Protein AF-X1DP76-F1 (afdb_monomer_lite)

InterPro domains:
  IPR003797 DegV [PF02645] (1-113)
  IPR003797 DegV [PS51482] (1-113)
  IPR003797 DegV [TIGR00762] (2-113)
  IPR050270 DegV domain-containing [PTHR33434] (1-113)

Sequence (113 aa):
MPVYLRFGEEVYRDRVDISEDEFYERLTHDPVHPNTTQPTPQDFVNVYQKLSQEADGIVSIHITSKLSGTYNSAIQGKKLVEDGCPIEVVDSQTVSIAIGLTVIQASKMAKSG

Radius of gyration: 15.78 Å; chains: 1; bounding box: 32×30×42 Å

pLDDT: mean 96.79, std 2.57, range [81.19, 98.69]

Organism: NCBI:txid412755

Secondary structure (DSSP, 8-state):
---EEEETTEEEEBTTTB-HHHHHHHHHH-SS--EEEPPPHHHHHHHHHHHTTT-S-EEEEES-TTT-THHHHHHHHHHH--S---EEEEE-S--THHHHHHHHHHHHHHHH-

Foldseek 3Di:
DFWWKDQDPDIDGPCPRDNPVRLVVCCVPPPGHIDIAADALVVLLVVCVVVLVPDQAEEAEDEAPVVHCNLVSNVSNVVPHPSPRHYHGDRQPHDDCSSVVVVVVVVVVVVVD

Structure (mmCIF, N/CA/C/O backbone):
data_AF-X1DP76-F1
#
_entry.id   AF-X1DP76-F1
#
loop_
_atom_site.group_PDB
_atom_site.id
_atom_site.type_symbol
_atom_site.label_atom_id
_atom_site.label_alt_id
_atom_site.label_comp_id
_atom_site.label_asym_id
_atom_site.label_entity_id
_atom_site.label_seq_id
_atom_site.pdbx_PDB_ins_code
_atom_site.Cartn_x
_atom_site.Cartn_y
_atom_site.Cartn_z
_atom_site.occupancy
_atom_site.B_iso_or_equiv
_atom_site.auth_seq_id
_atom_site.auth_comp_id
_atom_site.auth_asym_id
_atom_site.auth_atom_id
_atom_site.pdbx_PDB_model_num
ATOM 1 N N . MET A 1 1 ? -4.660 0.839 -0.565 1.00 94.12 1 MET A N 1
ATOM 2 C CA . MET A 1 1 ? -3.666 1.793 -1.092 1.00 94.12 1 MET A CA 1
ATOM 3 C C . MET A 1 1 ? -2.881 1.097 -2.193 1.00 94.12 1 MET A C 1
ATOM 5 O O . MET A 1 1 ? -2.279 0.076 -1.871 1.00 94.12 1 MET A O 1
ATOM 9 N N . PRO A 1 2 ? -2.931 1.565 -3.450 1.00 96.19 2 PRO A N 1
ATOM 10 C CA . PRO A 1 2 ? -2.139 0.992 -4.537 1.00 96.19 2 PRO A CA 1
ATOM 11 C C . PRO A 1 2 ? -0.660 1.332 -4.351 1.00 96.19 2 PRO A C 1
ATOM 13 O O . PRO A 1 2 ? -0.349 2.443 -3.931 1.00 96.19 2 PRO A O 1
ATOM 16 N N . VAL A 1 3 ? 0.237 0.405 -4.682 1.00 97.12 3 VAL A N 1
ATOM 17 C CA . VAL A 1 3 ? 1.648 0.741 -4.941 1.00 97.12 3 VAL A CA 1
ATOM 18 C C . VAL A 1 3 ? 1.779 1.306 -6.356 1.00 97.12 3 VAL A C 1
ATOM 20 O O . VAL A 1 3 ? 0.827 1.250 -7.137 1.00 97.12 3 VAL A O 1
ATOM 23 N N . TYR A 1 4 ? 2.946 1.840 -6.700 1.00 98.12 4 TYR A N 1
ATOM 24 C CA . TYR A 1 4 ? 3.201 2.341 -8.046 1.00 98.12 4 TYR A CA 1
ATOM 25 C C . TYR A 1 4 ? 4.089 1.382 -8.838 1.00 98.12 4 TYR A C 1
ATOM 27 O O . TYR A 1 4 ? 5.089 0.883 -8.316 1.00 98.12 4 TYR A O 1
ATOM 35 N N . LEU A 1 5 ? 3.733 1.167 -10.103 1.00 97.69 5 LEU A N 1
ATOM 36 C CA . LEU A 1 5 ? 4.534 0.486 -11.115 1.00 97.69 5 LEU A CA 1
ATOM 37 C C . LEU A 1 5 ? 5.155 1.537 -12.025 1.00 97.69 5 LEU A C 1
ATOM 39 O O . LEU A 1 5 ? 4.452 2.423 -12.510 1.00 97.69 5 LEU A O 1
ATOM 43 N N . ARG A 1 6 ? 6.462 1.449 -12.258 1.00 97.25 6 ARG A N 1
ATOM 44 C CA . ARG A 1 6 ? 7.185 2.393 -13.109 1.00 97.25 6 ARG A CA 1
ATOM 45 C C . ARG A 1 6 ? 7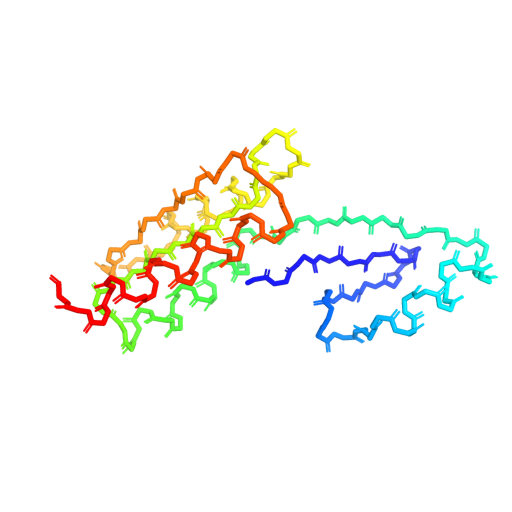.900 1.670 -14.235 1.00 97.25 6 ARG A C 1
ATOM 47 O O . ARG A 1 6 ? 8.812 0.892 -13.968 1.00 97.25 6 ARG A O 1
ATOM 54 N N . PHE A 1 7 ? 7.544 2.013 -15.467 1.00 96.44 7 PHE A N 1
ATOM 55 C CA . PHE A 1 7 ? 8.226 1.601 -16.692 1.00 96.44 7 PHE A CA 1
ATOM 56 C C . PHE A 1 7 ? 8.967 2.819 -17.257 1.00 96.44 7 PHE A C 1
ATOM 58 O O . PHE A 1 7 ? 8.385 3.677 -17.915 1.00 96.44 7 PHE A O 1
ATOM 65 N N . GLY A 1 8 ? 10.256 2.951 -16.931 1.00 94.00 8 GLY A N 1
ATOM 66 C CA . GLY A 1 8 ? 11.030 4.148 -17.279 1.00 94.00 8 GLY A CA 1
ATOM 67 C C . GLY A 1 8 ? 10.455 5.417 -16.634 1.00 94.00 8 GLY A C 1
ATOM 68 O O . GLY A 1 8 ? 10.490 5.575 -15.409 1.00 94.00 8 GLY A O 1
ATOM 69 N N . GLU A 1 9 ? 9.940 6.332 -17.455 1.00 95.00 9 GLU A N 1
ATOM 70 C CA . GLU A 1 9 ? 9.318 7.582 -16.993 1.00 95.00 9 GLU A CA 1
ATOM 71 C C . GLU A 1 9 ? 7.824 7.435 -16.679 1.00 95.00 9 GLU A C 1
ATOM 73 O O . GLU A 1 9 ? 7.285 8.223 -15.900 1.00 95.00 9 GLU A O 1
ATOM 78 N N . GLU A 1 10 ? 7.172 6.404 -17.217 1.00 95.94 10 GLU A N 1
ATOM 79 C CA . GLU A 1 10 ? 5.748 6.161 -17.019 1.00 95.94 10 GLU A CA 1
ATOM 80 C C . GLU A 1 10 ? 5.488 5.550 -15.641 1.00 95.94 10 GLU A C 1
ATOM 82 O O . GLU A 1 10 ? 6.205 4.647 -15.201 1.00 95.94 10 GLU A O 1
ATOM 87 N N . VAL A 1 11 ? 4.456 6.044 -14.952 1.00 97.12 11 VAL A N 1
ATOM 88 C CA . VAL A 1 11 ? 4.082 5.618 -13.599 1.00 97.12 11 VAL A CA 1
ATOM 89 C C . VAL A 1 11 ? 2.593 5.318 -13.550 1.00 97.12 11 VAL A C 1
ATOM 91 O O . VAL A 1 11 ? 1.776 6.153 -13.925 1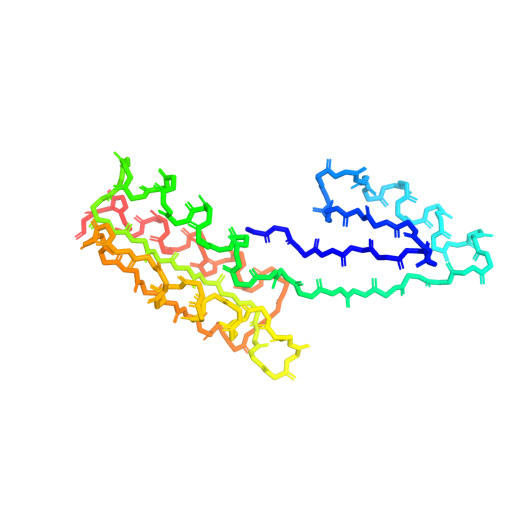.00 97.12 11 VAL A O 1
ATOM 94 N N . TYR A 1 12 ? 2.257 4.153 -13.010 1.00 97.75 12 TYR A N 1
ATOM 95 C CA . TYR A 1 12 ? 0.895 3.649 -12.885 1.00 97.75 12 TYR A CA 1
ATOM 96 C C . TYR A 1 12 ? 0.617 3.287 -11.435 1.00 97.75 12 TYR A C 1
ATOM 98 O O . TYR A 1 12 ? 1.479 2.725 -10.758 1.00 97.75 12 TYR A O 1
ATOM 106 N N . ARG A 1 13 ? -0.594 3.546 -10.945 1.00 97.75 13 ARG A N 1
ATOM 107 C CA . ARG A 1 13 ? -1.091 2.903 -9.725 1.00 97.75 13 ARG A CA 1
ATOM 108 C C . ARG A 1 13 ? -1.461 1.462 -10.057 1.00 97.75 13 ARG A C 1
ATOM 110 O O . ARG A 1 13 ? -2.303 1.221 -10.925 1.00 97.75 13 ARG A O 1
ATOM 117 N N . ASP A 1 14 ? -0.842 0.521 -9.353 1.00 97.00 14 ASP A N 1
ATOM 118 C CA . ASP A 1 14 ? -1.046 -0.915 -9.545 1.00 97.00 14 ASP A CA 1
ATOM 119 C C . ASP A 1 14 ? -2.539 -1.275 -9.482 1.00 97.00 14 ASP A C 1
ATOM 121 O O . ASP A 1 14 ? -3.240 -0.877 -8.545 1.00 97.00 14 ASP A O 1
ATOM 125 N N . ARG A 1 15 ? -3.022 -2.000 -10.499 1.00 95.94 15 ARG A N 1
ATOM 126 C CA . ARG A 1 15 ? -4.426 -2.422 -10.687 1.00 95.94 15 ARG A CA 1
ATOM 127 C C . ARG A 1 15 ? -5.467 -1.298 -10.761 1.00 95.94 15 ARG A C 1
ATOM 129 O O . ARG A 1 15 ? -6.663 -1.582 -10.716 1.00 95.94 15 ARG A O 1
ATOM 136 N N . VAL A 1 16 ? -5.044 -0.036 -10.837 1.00 97.44 16 VAL A N 1
ATOM 137 C CA . VAL A 1 16 ? -5.938 1.126 -10.976 1.00 97.44 16 VAL A CA 1
ATOM 138 C C . VAL A 1 16 ? -5.748 1.780 -12.336 1.00 97.44 16 VAL A C 1
ATOM 140 O O . VAL A 1 16 ? -6.727 1.986 -13.044 1.00 97.44 16 VAL A O 1
ATOM 143 N N . ASP A 1 17 ? -4.500 2.086 -12.694 1.00 98.00 17 ASP A N 1
ATOM 144 C CA . ASP A 1 17 ? -4.165 2.729 -13.970 1.00 98.00 17 ASP A CA 1
ATOM 145 C C . ASP A 1 17 ? -3.665 1.723 -15.018 1.00 98.00 17 ASP A C 1
ATOM 147 O O . ASP A 1 17 ? -3.567 2.072 -16.187 1.00 98.00 17 ASP A O 1
ATOM 151 N N . ILE A 1 18 ? -3.336 0.495 -14.600 1.00 97.44 18 ILE A N 1
ATOM 152 C CA . ILE A 1 18 ? -2.823 -0.582 -15.453 1.00 97.44 18 ILE A CA 1
ATOM 153 C C . ILE A 1 18 ? -3.454 -1.917 -15.050 1.00 97.44 18 ILE A C 1
ATOM 155 O O . ILE A 1 18 ? -3.593 -2.217 -13.859 1.00 97.44 18 ILE A O 1
ATOM 159 N N . SER A 1 19 ? -3.862 -2.707 -16.044 1.00 97.75 19 SER A N 1
ATOM 160 C CA . SER A 1 19 ? -4.427 -4.046 -15.833 1.00 97.75 19 SER A CA 1
ATOM 161 C C . SER A 1 19 ? -3.337 -5.114 -15.674 1.00 97.75 19 SER A C 1
ATOM 163 O O . SER A 1 19 ? -2.180 -4.888 -16.018 1.00 97.75 19 SER A O 1
ATOM 165 N N . GLU A 1 20 ? -3.695 -6.295 -15.157 1.00 96.38 20 GLU A N 1
ATOM 166 C CA . GLU A 1 20 ? -2.755 -7.424 -15.068 1.00 96.38 20 GLU A CA 1
ATOM 167 C C . GLU A 1 20 ? -2.291 -7.876 -16.463 1.00 96.38 20 GLU A C 1
ATOM 169 O O . GLU A 1 20 ? -1.095 -8.071 -16.666 1.00 96.38 20 GLU A O 1
ATOM 174 N N . ASP A 1 21 ? -3.213 -7.971 -17.429 1.00 97.88 21 ASP A N 1
ATOM 175 C CA . ASP A 1 21 ? -2.905 -8.369 -18.809 1.00 97.88 21 ASP A CA 1
ATOM 176 C C . ASP A 1 21 ? -1.929 -7.387 -19.469 1.00 97.88 21 ASP A C 1
ATOM 178 O O . ASP A 1 21 ? -0.891 -7.799 -19.984 1.00 97.88 21 ASP A O 1
ATOM 182 N N . GLU A 1 22 ? -2.209 -6.084 -19.372 1.00 97.25 22 GLU A N 1
ATOM 183 C CA . GLU A 1 22 ? -1.327 -5.035 -19.896 1.00 97.25 22 GLU A CA 1
ATOM 184 C C . GLU A 1 22 ? 0.038 -5.046 -19.197 1.00 97.25 22 GLU A C 1
ATOM 186 O O . GLU A 1 22 ? 1.077 -4.946 -19.849 1.00 97.25 22 GLU A O 1
ATOM 191 N N . PHE A 1 23 ? 0.065 -5.222 -17.872 1.00 97.88 23 PHE A N 1
ATOM 192 C CA . PHE A 1 23 ? 1.316 -5.340 -17.130 1.00 97.88 23 PHE A CA 1
ATOM 193 C C . PHE A 1 23 ? 2.170 -6.508 -17.637 1.00 97.88 23 PHE A C 1
ATOM 195 O O . PHE A 1 23 ? 3.371 -6.331 -17.848 1.00 97.88 23 PHE A O 1
ATOM 202 N N . TYR A 1 24 ? 1.582 -7.691 -17.837 1.00 97.69 24 TYR A N 1
ATOM 203 C CA . TYR A 1 24 ? 2.318 -8.870 -18.300 1.00 97.69 24 TYR A CA 1
ATOM 204 C C . TYR A 1 24 ? 2.720 -8.781 -19.777 1.00 97.69 24 TYR A C 1
ATOM 206 O O . TYR A 1 24 ? 3.815 -9.232 -20.131 1.00 97.69 24 TYR A O 1
ATOM 214 N N . GLU A 1 25 ? 1.895 -8.174 -20.631 1.00 97.44 25 GLU A N 1
ATOM 215 C CA . GLU A 1 25 ? 2.252 -7.879 -22.021 1.00 97.44 25 GLU A CA 1
ATOM 216 C C . GLU A 1 25 ? 3.496 -6.986 -22.071 1.00 97.44 25 GLU A C 1
ATOM 218 O O . GLU A 1 25 ? 4.507 -7.356 -22.671 1.00 97.44 25 GLU A O 1
ATOM 223 N N . ARG A 1 26 ? 3.480 -5.872 -21.339 1.00 96.56 26 ARG A N 1
ATOM 224 C CA . ARG A 1 26 ? 4.626 -4.965 -21.240 1.00 96.56 26 ARG A CA 1
ATOM 225 C C . ARG 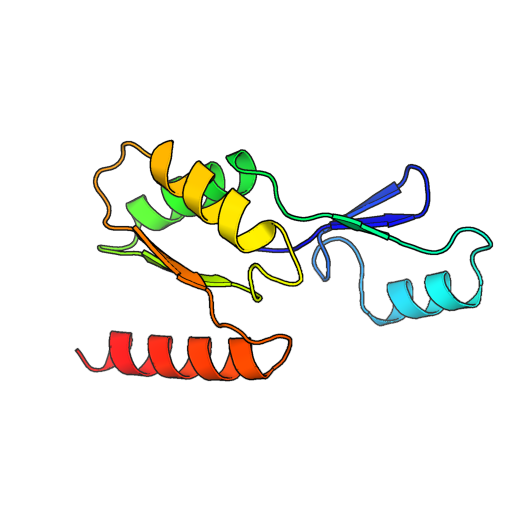A 1 26 ? 5.843 -5.625 -20.612 1.00 96.56 26 ARG A C 1
ATOM 227 O O . ARG A 1 26 ? 6.942 -5.502 -21.130 1.00 96.56 26 ARG A O 1
ATOM 234 N N . LEU A 1 27 ? 5.670 -6.388 -19.533 1.00 96.88 27 LEU A N 1
ATOM 235 C CA . LEU A 1 27 ? 6.777 -7.082 -18.868 1.00 96.88 27 LEU A CA 1
ATOM 236 C C . LEU A 1 27 ? 7.529 -8.044 -19.804 1.00 96.88 27 LEU A C 1
ATOM 238 O O . LEU A 1 27 ? 8.720 -8.280 -19.601 1.00 96.88 27 LEU A O 1
ATOM 242 N N . THR A 1 28 ? 6.833 -8.623 -20.786 1.00 97.19 28 THR A N 1
ATOM 243 C CA . THR A 1 28 ? 7.399 -9.603 -21.724 1.00 97.19 28 THR A CA 1
ATOM 244 C C . THR A 1 28 ? 7.955 -8.983 -23.005 1.00 97.19 28 THR A C 1
ATOM 246 O O . THR A 1 28 ? 8.871 -9.566 -23.587 1.00 97.19 28 THR A O 1
ATOM 249 N N . HIS A 1 29 ? 7.439 -7.828 -23.436 1.00 96.56 29 HIS A N 1
ATOM 250 C CA . HIS A 1 29 ? 7.796 -7.218 -24.722 1.00 96.56 29 HIS A CA 1
ATOM 251 C C . HIS A 1 29 ? 8.581 -5.907 -24.593 1.00 96.56 29 HIS A C 1
ATOM 253 O O . HIS A 1 29 ? 9.353 -5.581 -25.500 1.00 96.56 29 HIS A O 1
ATOM 259 N N . ASP A 1 30 ? 8.426 -5.163 -23.495 1.00 95.88 30 ASP A N 1
ATOM 260 C CA . ASP A 1 30 ? 9.100 -3.880 -23.325 1.00 95.88 30 ASP A CA 1
ATOM 261 C C . ASP A 1 30 ? 10.592 -4.096 -23.025 1.00 95.88 30 ASP A C 1
ATOM 263 O O . ASP A 1 30 ? 10.963 -4.932 -22.197 1.00 95.88 30 ASP A O 1
ATOM 267 N N . PRO A 1 31 ? 11.487 -3.293 -23.626 1.00 95.06 31 PRO A N 1
ATOM 268 C CA . PRO A 1 31 ? 12.914 -3.348 -23.316 1.00 95.06 31 PRO A CA 1
ATOM 269 C C . PRO A 1 31 ? 13.238 -2.789 -21.920 1.00 95.06 31 PRO A C 1
ATOM 271 O O . PRO A 1 31 ? 14.326 -3.026 -21.392 1.00 95.06 31 PRO A O 1
ATOM 274 N N . VAL A 1 32 ? 12.321 -2.014 -21.330 1.00 95.88 32 VAL A N 1
ATOM 275 C CA . VAL A 1 32 ? 12.470 -1.411 -20.004 1.00 95.88 32 VAL A CA 1
ATOM 276 C C . VAL A 1 32 ? 11.596 -2.174 -19.020 1.00 95.88 32 VAL A C 1
ATOM 278 O O . VAL A 1 32 ? 10.376 -2.054 -19.035 1.00 95.88 32 VAL A O 1
ATOM 281 N N . HIS A 1 33 ? 12.231 -2.930 -18.128 1.00 96.12 33 HIS A N 1
ATOM 282 C CA . HIS A 1 33 ? 11.515 -3.651 -17.084 1.00 96.12 33 HIS A CA 1
ATOM 283 C C . HIS A 1 33 ? 10.983 -2.711 -15.995 1.00 96.12 33 HIS A C 1
ATOM 285 O O . HIS A 1 33 ? 11.618 -1.695 -15.682 1.00 96.12 33 HIS A O 1
ATOM 291 N N . PRO A 1 34 ? 9.848 -3.065 -15.373 1.00 96.81 34 PRO A N 1
ATOM 292 C CA . PRO A 1 34 ? 9.261 -2.237 -14.346 1.00 96.81 34 PRO A CA 1
ATOM 293 C C . PRO A 1 34 ? 10.059 -2.297 -13.047 1.00 96.81 34 PRO A C 1
ATOM 295 O O . PRO A 1 34 ? 10.649 -3.320 -12.692 1.00 96.81 34 PRO A O 1
ATOM 298 N N . ASN A 1 35 ? 9.986 -1.217 -12.278 1.00 97.12 35 ASN A N 1
ATOM 299 C CA . ASN A 1 35 ? 10.240 -1.256 -10.845 1.00 97.12 35 ASN A CA 1
ATOM 300 C C . ASN A 1 35 ? 8.976 -0.879 -10.066 1.00 97.12 35 ASN A C 1
ATOM 302 O O . ASN A 1 35 ? 7.998 -0.375 -10.621 1.00 97.12 35 ASN A O 1
ATOM 306 N N . THR A 1 36 ? 8.998 -1.158 -8.767 1.00 97.06 36 THR A N 1
ATOM 307 C CA . THR A 1 36 ? 7.907 -0.818 -7.855 1.00 97.06 36 THR A CA 1
ATOM 308 C C . THR A 1 36 ? 8.342 0.290 -6.911 1.00 97.06 36 THR A C 1
ATOM 310 O O . THR A 1 36 ? 9.444 0.218 -6.361 1.00 97.06 36 THR A O 1
ATOM 313 N N . THR A 1 37 ? 7.457 1.240 -6.620 1.00 96.19 37 THR A N 1
ATOM 314 C CA . THR A 1 37 ? 7.665 2.211 -5.539 1.00 96.19 37 THR A CA 1
ATOM 315 C C . THR A 1 37 ? 6.491 2.214 -4.571 1.00 96.19 37 THR A C 1
ATOM 317 O O . THR A 1 37 ? 5.334 2.023 -4.952 1.00 96.19 37 THR A O 1
ATOM 320 N N . GLN A 1 38 ? 6.787 2.433 -3.293 1.00 97.81 38 GLN A N 1
ATOM 321 C CA . GLN A 1 38 ? 5.769 2.566 -2.260 1.00 97.81 38 GLN A CA 1
ATOM 322 C C . GLN A 1 38 ? 4.914 3.831 -2.466 1.00 97.81 38 GLN A C 1
ATOM 324 O O . GLN A 1 38 ? 5.375 4.782 -3.102 1.00 97.81 38 GLN A O 1
ATOM 329 N N . PR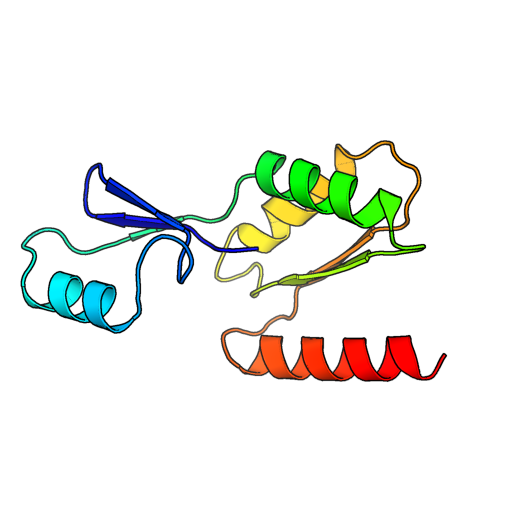O A 1 39 ? 3.710 3.887 -1.873 1.00 98.25 39 PRO A N 1
ATOM 330 C CA . PRO A 1 39 ? 2.941 5.119 -1.775 1.00 98.25 39 PRO A CA 1
ATOM 331 C C . PRO A 1 39 ? 3.677 6.169 -0.942 1.00 98.25 39 PRO A C 1
ATOM 333 O O . PRO A 1 39 ? 4.449 5.838 -0.032 1.00 98.25 39 PRO A O 1
ATOM 336 N N . THR A 1 40 ? 3.412 7.439 -1.213 1.00 98.25 40 THR A N 1
ATOM 337 C CA . THR A 1 40 ? 3.940 8.547 -0.417 1.00 98.25 40 THR A CA 1
ATOM 338 C C . THR A 1 40 ? 3.172 8.684 0.905 1.00 98.25 40 THR A C 1
ATOM 340 O O . THR A 1 40 ? 2.023 8.246 1.006 1.00 98.25 40 THR A O 1
ATOM 343 N N . PRO A 1 41 ? 3.751 9.321 1.939 1.00 98.44 41 PRO A N 1
ATOM 344 C CA . PRO A 1 41 ? 2.993 9.698 3.132 1.00 98.44 41 PRO A CA 1
ATOM 345 C C . PRO A 1 41 ? 1.747 10.538 2.816 1.00 98.44 41 PRO A C 1
ATOM 347 O O . PRO A 1 41 ? 0.720 10.357 3.463 1.00 98.44 41 PRO A O 1
ATOM 350 N N . GLN A 1 42 ? 1.809 11.406 1.798 1.00 98.12 42 GLN A N 1
ATOM 351 C CA . GLN A 1 42 ? 0.678 12.243 1.394 1.00 98.12 42 GLN A CA 1
ATOM 352 C C . GLN A 1 42 ? -0.482 11.419 0.818 1.00 98.12 42 GLN A C 1
ATOM 354 O O . GLN A 1 42 ? -1.638 11.732 1.093 1.00 98.12 42 GLN A O 1
ATOM 359 N N . ASP A 1 43 ? -0.204 10.336 0.086 1.00 98.25 43 ASP A N 1
ATOM 360 C CA . ASP A 1 43 ? -1.258 9.430 -0.393 1.00 98.25 43 ASP A CA 1
ATOM 361 C C . ASP A 1 43 ? -2.057 8.855 0.781 1.00 98.25 43 ASP A C 1
ATOM 363 O O . ASP A 1 43 ? -3.288 8.805 0.751 1.00 98.25 43 ASP A O 1
ATOM 367 N N . PHE A 1 44 ? -1.356 8.475 1.853 1.00 98.50 44 PHE A N 1
ATOM 368 C CA . PHE A 1 44 ? -1.979 8.008 3.087 1.00 98.50 44 PHE A CA 1
ATOM 369 C C . PHE A 1 44 ? -2.765 9.100 3.805 1.00 98.50 44 PHE A C 1
ATOM 371 O O . PHE A 1 44 ? -3.885 8.818 4.216 1.00 98.50 44 PHE A O 1
ATOM 378 N N . VAL A 1 45 ? -2.244 10.329 3.904 1.00 98.12 45 VAL A N 1
ATOM 379 C CA . VAL A 1 45 ? -3.001 11.474 4.450 1.00 98.12 45 VAL A CA 1
ATOM 380 C C . VAL A 1 45 ? -4.331 11.624 3.720 1.00 98.12 45 VAL A C 1
ATOM 382 O O . VAL A 1 45 ? -5.378 11.606 4.356 1.00 98.12 45 VAL A O 1
ATOM 385 N N . ASN A 1 46 ? -4.300 11.669 2.387 1.00 97.44 46 ASN A N 1
ATOM 386 C CA . ASN A 1 46 ? -5.495 11.875 1.572 1.00 97.44 46 ASN A CA 1
ATOM 387 C C . ASN A 1 46 ? -6.550 10.777 1.802 1.00 97.44 46 ASN A C 1
ATOM 389 O O . ASN A 1 46 ? -7.741 11.062 1.913 1.00 97.44 46 ASN A O 1
ATOM 393 N N . VAL A 1 47 ? -6.129 9.508 1.880 1.00 97.44 47 VAL A N 1
ATOM 394 C CA . VAL A 1 47 ? -7.052 8.389 2.129 1.00 97.44 47 VAL A CA 1
ATOM 395 C C . VAL A 1 47 ? -7.558 8.382 3.568 1.00 97.44 47 VAL A C 1
ATOM 397 O O . VAL A 1 47 ? -8.745 8.150 3.781 1.00 97.44 47 VAL A O 1
ATOM 400 N N . TYR A 1 48 ? -6.702 8.647 4.550 1.00 98.00 48 TYR A N 1
ATOM 401 C CA . TYR A 1 48 ? -7.105 8.678 5.952 1.00 98.00 48 TYR A CA 1
ATOM 402 C C . TYR A 1 48 ? -8.065 9.827 6.251 1.00 98.00 48 TYR A C 1
ATOM 404 O O . TYR A 1 48 ? -9.075 9.578 6.894 1.00 98.00 48 TYR A O 1
ATOM 412 N N . GLN A 1 49 ? -7.816 11.030 5.724 1.00 96.75 49 GLN A N 1
ATOM 413 C CA . GLN A 1 49 ? -8.722 12.178 5.860 1.00 96.75 49 GLN A CA 1
ATOM 414 C C . GLN A 1 49 ? -10.074 11.949 5.190 1.00 96.75 49 GLN A C 1
ATOM 416 O O . GLN A 1 49 ? -11.099 12.464 5.623 1.00 96.75 49 GLN A O 1
ATOM 421 N N . LYS A 1 50 ? -10.098 11.183 4.096 1.00 96.25 50 LYS A N 1
ATOM 422 C CA . LYS A 1 50 ? -11.361 10.794 3.474 1.00 96.25 50 LYS A CA 1
ATOM 423 C C . LYS A 1 50 ? -12.120 9.799 4.353 1.00 96.25 50 LYS A C 1
ATOM 425 O O . LYS A 1 50 ? -13.313 9.958 4.565 1.00 96.25 50 LYS A O 1
ATOM 430 N N . LEU A 1 51 ? -11.438 8.767 4.850 1.00 96.56 51 LEU A N 1
ATOM 431 C CA . LEU A 1 51 ? -12.065 7.717 5.656 1.00 96.56 51 LEU A CA 1
ATOM 432 C C . LEU A 1 51 ? -12.480 8.207 7.051 1.00 96.56 51 LEU A C 1
ATOM 434 O O . LEU A 1 51 ? -13.489 7.737 7.566 1.00 96.56 51 LEU A O 1
ATOM 438 N N . SER A 1 52 ? -11.754 9.160 7.642 1.00 96.06 52 SER A N 1
ATOM 439 C CA . SER A 1 52 ? -12.060 9.747 8.956 1.00 96.06 52 SER A CA 1
ATOM 440 C C . SER A 1 52 ? -13.417 10.457 8.993 1.00 96.06 52 SER A C 1
ATOM 442 O O . SER A 1 52 ? -14.002 10.597 10.062 1.00 96.06 52 SER A O 1
ATOM 444 N N . GLN A 1 53 ? -13.943 10.871 7.837 1.00 95.25 53 GLN A N 1
ATOM 445 C CA . GLN A 1 53 ? -15.263 11.498 7.712 1.00 95.25 53 GLN A CA 1
ATOM 446 C C . GLN A 1 53 ? -16.417 10.491 7.805 1.00 95.25 53 GLN A C 1
ATOM 448 O O . GLN A 1 53 ? -17.551 10.883 8.071 1.00 95.25 53 GLN A O 1
ATOM 453 N N . GLU A 1 54 ? -16.142 9.209 7.562 1.00 94.69 54 GLU A N 1
ATOM 454 C CA . GLU A 1 54 ? -17.156 8.157 7.424 1.00 94.69 54 GLU A CA 1
ATOM 455 C C . GLU A 1 54 ? -16.982 7.017 8.444 1.00 94.69 54 GLU A C 1
ATOM 457 O O . GLU A 1 54 ? -17.842 6.139 8.528 1.00 94.69 54 GLU A O 1
ATOM 462 N N . ALA A 1 55 ? -15.883 7.001 9.207 1.00 94.38 55 ALA A N 1
ATOM 463 C CA . ALA A 1 55 ? -15.533 5.917 10.119 1.00 94.38 55 ALA A CA 1
ATOM 464 C C . ALA A 1 55 ? -15.037 6.419 11.483 1.00 94.38 55 ALA A C 1
ATOM 466 O O . ALA A 1 55 ? -14.240 7.351 11.574 1.00 94.38 55 ALA A O 1
ATOM 467 N N . ASP A 1 56 ? -15.421 5.702 12.541 1.00 94.12 56 ASP A N 1
ATOM 468 C CA . ASP A 1 56 ? -14.988 5.970 13.921 1.00 94.12 56 ASP A CA 1
ATOM 469 C C . ASP A 1 56 ? -13.551 5.499 14.214 1.00 94.12 56 ASP A C 1
ATOM 471 O O . ASP A 1 56 ? -13.012 5.749 15.291 1.00 94.12 56 ASP A O 1
ATOM 475 N N . GLY A 1 57 ? -12.923 4.789 13.274 1.00 96.19 57 GLY A N 1
ATOM 476 C CA . GLY A 1 57 ? -11.555 4.298 13.384 1.00 96.19 57 GLY A CA 1
ATOM 477 C C . GLY A 1 57 ? -11.079 3.598 12.111 1.00 96.19 57 GLY A C 1
ATOM 478 O O . GLY A 1 57 ? -11.873 3.079 11.325 1.00 96.19 57 GLY A O 1
ATOM 479 N N . ILE A 1 58 ? -9.763 3.571 11.905 1.00 98.00 58 ILE A N 1
ATOM 480 C CA . ILE A 1 58 ? -9.118 3.024 10.706 1.00 98.00 58 ILE A CA 1
ATOM 481 C C . ILE A 1 58 ? -8.071 1.990 11.121 1.00 98.00 58 ILE A C 1
ATOM 483 O O . ILE A 1 58 ? -7.142 2.304 11.857 1.00 98.00 58 ILE A O 1
ATOM 487 N N . VAL A 1 59 ? -8.165 0.768 10.592 1.00 98.19 59 VAL A N 1
ATOM 488 C CA . VAL A 1 59 ? -7.109 -0.252 10.707 1.00 98.19 59 VAL A CA 1
ATOM 489 C C . VAL A 1 59 ? -6.437 -0.415 9.344 1.00 98.19 59 VAL A C 1
ATOM 491 O O . VAL A 1 59 ? -7.042 -0.917 8.397 1.00 98.19 59 VAL A O 1
ATOM 494 N N . SER A 1 60 ? -5.183 0.018 9.236 1.00 98.38 60 SER A N 1
ATOM 495 C CA . SER A 1 60 ? -4.416 0.058 7.991 1.00 98.38 60 SER A CA 1
ATOM 496 C C . SER A 1 60 ? -3.323 -1.014 7.982 1.00 98.38 60 SER A C 1
ATOM 498 O O . SER A 1 60 ? -2.260 -0.855 8.581 1.00 98.38 60 SER A O 1
ATOM 500 N N . ILE A 1 61 ? -3.600 -2.139 7.319 1.00 98.56 61 ILE A N 1
ATOM 501 C CA . ILE A 1 61 ? -2.739 -3.333 7.299 1.00 98.56 61 ILE A CA 1
ATOM 502 C C . ILE A 1 61 ? -1.874 -3.327 6.035 1.00 98.56 61 ILE A C 1
ATOM 504 O O . ILE A 1 61 ? -2.392 -3.200 4.923 1.00 98.56 61 ILE A O 1
ATOM 508 N N . HIS A 1 62 ? -0.559 -3.503 6.189 1.00 98.50 62 HIS A N 1
ATOM 509 C CA . HIS A 1 62 ? 0.393 -3.387 5.082 1.00 98.50 62 HIS A CA 1
ATOM 510 C C . HIS A 1 62 ? 1.343 -4.572 4.953 1.00 98.50 62 HIS A C 1
ATOM 512 O O . HIS A 1 62 ? 1.573 -5.327 5.898 1.00 98.50 62 HIS A O 1
ATOM 518 N N . ILE A 1 63 ? 1.919 -4.699 3.753 1.00 98.31 63 ILE A N 1
ATOM 519 C CA . ILE A 1 63 ? 3.063 -5.570 3.470 1.00 98.31 63 ILE A CA 1
ATOM 520 C C . ILE A 1 63 ? 4.187 -5.337 4.475 1.00 98.31 63 ILE A C 1
ATOM 522 O O . ILE A 1 63 ? 4.373 -4.217 4.956 1.00 98.31 63 ILE A O 1
ATOM 526 N N . THR A 1 64 ? 4.932 -6.403 4.770 1.00 97.94 64 THR A N 1
ATOM 527 C CA . THR A 1 64 ? 6.014 -6.341 5.746 1.00 97.94 64 THR A CA 1
ATOM 528 C C . THR A 1 64 ? 6.983 -5.185 5.512 1.00 97.94 64 THR A C 1
ATOM 530 O O . THR A 1 64 ? 7.460 -4.962 4.393 1.00 97.94 64 THR A O 1
ATOM 533 N N . SER A 1 65 ? 7.338 -4.496 6.600 1.00 97.94 65 SER A N 1
ATOM 534 C CA . SER A 1 65 ? 8.346 -3.428 6.588 1.00 97.94 65 SER A CA 1
ATOM 535 C C . SER A 1 65 ? 9.722 -3.896 6.097 1.00 97.94 65 SER A C 1
ATOM 537 O O . SER A 1 65 ? 10.524 -3.080 5.649 1.00 97.94 65 SER A O 1
ATOM 539 N N . LYS A 1 66 ? 9.989 -5.210 6.123 1.00 97.69 66 LYS A N 1
ATOM 540 C CA . LYS A 1 66 ? 11.234 -5.814 5.624 1.00 97.69 66 LYS A CA 1
ATOM 541 C C . LYS A 1 66 ? 11.353 -5.815 4.097 1.00 97.69 66 LYS A C 1
ATOM 543 O O . LYS A 1 66 ? 12.462 -5.949 3.594 1.00 97.69 66 LYS A O 1
ATOM 548 N N . LEU A 1 67 ? 10.237 -5.708 3.369 1.00 97.12 67 LEU A N 1
ATOM 549 C CA . LEU A 1 67 ? 10.212 -5.757 1.899 1.00 97.12 67 LEU A CA 1
ATOM 550 C C . LEU A 1 67 ? 9.848 -4.417 1.259 1.00 97.12 67 LEU A C 1
ATOM 552 O O . LEU A 1 67 ? 10.196 -4.179 0.107 1.00 97.12 67 LEU A O 1
ATOM 556 N N . SER A 1 68 ? 9.123 -3.550 1.967 1.00 97.75 68 SER A N 1
ATOM 557 C CA . SER A 1 68 ? 8.621 -2.304 1.394 1.00 97.75 68 SER A CA 1
ATOM 558 C C . SER A 1 68 ? 8.521 -1.192 2.430 1.00 97.75 68 SER A C 1
ATOM 560 O O . SER A 1 68 ? 8.095 -1.402 3.564 1.00 97.75 68 SER A O 1
ATOM 562 N N . GLY A 1 69 ? 8.805 0.036 1.990 1.00 98.06 69 GLY A N 1
ATOM 563 C CA . GLY A 1 69 ? 8.582 1.252 2.772 1.00 98.06 69 GLY A CA 1
ATOM 564 C C . GLY A 1 69 ? 7.106 1.614 2.979 1.00 98.06 69 GLY A C 1
ATOM 565 O O . GLY A 1 69 ? 6.834 2.577 3.687 1.00 98.06 69 GLY A O 1
ATOM 566 N N . THR A 1 70 ? 6.156 0.865 2.406 1.00 98.50 70 THR A N 1
ATOM 567 C CA . THR A 1 70 ? 4.710 1.157 2.485 1.00 98.50 70 THR A CA 1
ATOM 568 C C . THR A 1 70 ? 4.217 1.301 3.926 1.00 98.50 70 THR A C 1
ATOM 570 O O . THR A 1 70 ? 3.511 2.259 4.231 1.00 98.50 70 THR A O 1
ATOM 573 N N . TYR A 1 71 ? 4.635 0.405 4.827 1.00 98.62 71 TYR A N 1
ATOM 574 C CA . TYR A 1 71 ? 4.317 0.508 6.255 1.00 98.62 71 TYR A CA 1
ATOM 575 C C . TYR A 1 71 ? 4.823 1.830 6.861 1.00 98.62 71 TYR A C 1
ATOM 577 O O . TYR A 1 71 ? 4.082 2.534 7.543 1.00 98.62 71 TYR A O 1
ATOM 585 N N . ASN A 1 72 ? 6.065 2.222 6.560 1.00 98.50 72 ASN A N 1
ATOM 586 C CA . ASN A 1 72 ? 6.636 3.468 7.072 1.00 98.50 72 ASN A CA 1
ATOM 587 C C . ASN A 1 72 ? 5.948 4.710 6.486 1.00 98.50 72 ASN A C 1
ATOM 589 O O . ASN A 1 72 ? 5.708 5.662 7.228 1.00 98.50 72 ASN A O 1
ATOM 593 N N . SER A 1 73 ? 5.592 4.704 5.197 1.00 98.62 73 SER A N 1
ATOM 594 C CA . SER A 1 73 ? 4.788 5.773 4.588 1.00 98.62 73 SER A CA 1
ATOM 595 C C . SER A 1 73 ? 3.429 5.910 5.274 1.00 98.62 73 SER A C 1
ATOM 597 O O . SER A 1 73 ? 3.007 7.025 5.565 1.00 98.62 73 SER A O 1
ATOM 599 N N . ALA A 1 74 ? 2.776 4.793 5.603 1.00 98.69 74 ALA A N 1
ATOM 600 C CA . ALA A 1 74 ? 1.505 4.781 6.321 1.00 98.69 74 ALA A CA 1
ATOM 601 C C . ALA A 1 74 ? 1.623 5.352 7.742 1.00 98.69 74 ALA A C 1
ATOM 603 O O . ALA A 1 74 ? 0.776 6.142 8.156 1.00 98.69 74 ALA A O 1
ATOM 604 N N . ILE A 1 75 ? 2.689 5.003 8.474 1.00 98.50 75 ILE A N 1
ATOM 605 C CA . ILE A 1 75 ? 2.994 5.576 9.795 1.00 98.50 75 ILE A CA 1
ATOM 606 C C . ILE A 1 75 ? 3.215 7.088 9.700 1.00 98.50 75 ILE A C 1
ATOM 608 O O . ILE A 1 75 ? 2.718 7.834 10.541 1.00 98.50 75 ILE A O 1
ATOM 612 N N . GLN A 1 76 ? 3.961 7.551 8.694 1.00 98.38 76 GLN A N 1
ATOM 613 C CA . GLN A 1 76 ? 4.184 8.981 8.477 1.00 98.38 76 GLN A CA 1
ATOM 614 C C . GLN A 1 76 ? 2.882 9.697 8.114 1.00 98.38 76 GLN A C 1
ATOM 616 O O . GLN A 1 76 ? 2.582 10.721 8.714 1.00 98.38 76 GLN A O 1
ATOM 621 N N . GLY A 1 77 ? 2.075 9.124 7.216 1.00 98.00 77 GLY A N 1
ATOM 622 C CA . GLY A 1 77 ? 0.769 9.667 6.852 1.00 98.00 77 GLY A CA 1
ATOM 623 C C . GLY A 1 77 ? -0.165 9.782 8.055 1.00 98.00 77 GLY A C 1
ATOM 624 O O . GLY A 1 77 ? -0.726 10.845 8.282 1.00 98.00 77 GLY A O 1
ATOM 625 N N . LYS A 1 78 ? -0.246 8.745 8.902 1.00 97.62 78 LYS A N 1
ATOM 626 C CA . LYS A 1 78 ? -1.025 8.772 10.156 1.00 97.62 78 LYS A CA 1
ATOM 627 C C . LYS A 1 78 ? -0.638 9.956 11.052 1.00 97.62 78 LYS A C 1
ATOM 629 O O . LYS A 1 78 ? -1.515 10.563 11.647 1.00 97.62 78 LYS A O 1
ATOM 634 N N . LYS A 1 79 ? 0.656 10.280 11.166 1.00 96.75 79 LYS A N 1
ATOM 635 C CA . LYS A 1 79 ? 1.145 11.386 12.016 1.00 96.75 79 LYS A CA 1
ATOM 636 C C . LYS A 1 79 ? 0.762 12.775 11.502 1.00 96.75 79 LYS A C 1
ATOM 638 O O . LYS A 1 79 ? 0.830 13.722 12.274 1.00 96.75 79 LYS A O 1
ATOM 643 N N . LEU A 1 80 ? 0.440 12.892 10.217 1.00 96.25 80 LEU A N 1
ATOM 644 C CA . LEU A 1 80 ? 0.096 14.153 9.561 1.00 96.25 80 LEU A CA 1
ATOM 645 C C . LEU A 1 80 ? -1.419 14.411 9.530 1.00 96.25 80 LEU A C 1
ATOM 647 O O . LEU A 1 80 ? -1.835 15.486 9.114 1.00 96.25 80 LEU A O 1
ATOM 651 N N . VAL A 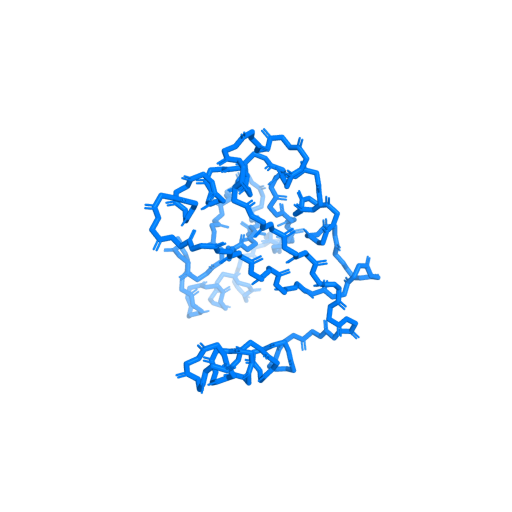1 81 ? -2.242 13.437 9.931 1.00 94.25 81 VAL A N 1
ATOM 652 C CA . VAL A 1 81 ? -3.700 13.588 10.010 1.00 94.25 81 VAL A CA 1
ATOM 653 C C . VAL A 1 81 ? -4.068 14.161 11.376 1.00 94.25 81 VAL A C 1
ATOM 655 O O . VAL A 1 81 ? -3.693 13.601 12.405 1.00 94.25 81 VAL A O 1
ATOM 658 N N . GLU A 1 82 ? -4.828 15.254 11.386 1.00 87.25 82 GLU A N 1
ATOM 659 C CA . GLU A 1 82 ? -5.225 15.972 12.609 1.00 87.25 82 GLU A CA 1
ATOM 660 C C . GLU A 1 82 ? -6.697 15.732 13.001 1.00 87.25 82 GLU A C 1
ATOM 662 O O . GLU A 1 82 ? -7.163 16.226 14.023 1.00 87.25 82 GLU A O 1
ATOM 667 N N . ASP A 1 83 ? -7.424 14.919 12.231 1.00 81.19 83 ASP A N 1
ATOM 668 C CA . ASP A 1 83 ? -8.889 14.786 12.288 1.00 81.19 83 ASP A CA 1
ATOM 669 C C . ASP A 1 83 ? -9.426 14.023 13.521 1.00 81.19 83 ASP A C 1
ATOM 671 O O . ASP A 1 83 ? -10.621 13.756 13.622 1.00 81.19 83 ASP A O 1
ATOM 675 N N . GLY A 1 84 ? -8.560 13.607 14.450 1.00 85.25 84 GLY A N 1
ATOM 676 C CA . GLY A 1 84 ? -8.937 12.919 15.694 1.00 85.25 84 GLY A CA 1
ATOM 677 C C . GLY A 1 84 ? -9.430 11.470 15.548 1.00 85.25 84 GLY A C 1
ATOM 678 O O . GLY A 1 84 ? -9.525 10.770 16.555 1.00 85.25 84 GLY A O 1
ATOM 679 N N . CYS A 1 85 ? -9.693 10.989 14.328 1.00 94.94 85 CYS A N 1
ATOM 680 C CA . CYS A 1 85 ? -10.039 9.592 14.054 1.00 94.94 85 CYS A CA 1
ATOM 681 C C . CYS A 1 85 ? -8.867 8.657 14.440 1.00 94.94 85 CYS A C 1
ATOM 683 O O . CYS A 1 85 ? -7.749 8.844 13.945 1.00 94.94 85 CYS A O 1
ATOM 685 N N . PRO A 1 86 ? -9.071 7.647 15.309 1.00 96.62 86 PRO A N 1
ATOM 686 C CA . PRO A 1 86 ? -8.040 6.674 15.651 1.00 96.62 86 PRO A CA 1
ATOM 687 C C . PRO A 1 86 ? -7.605 5.859 14.428 1.00 96.62 86 PRO A C 1
ATOM 689 O O . PRO A 1 86 ? -8.395 5.130 13.833 1.00 96.62 86 PRO A O 1
ATOM 692 N N . ILE A 1 87 ? -6.322 5.932 14.081 1.00 98.19 87 ILE A N 1
ATOM 693 C CA . ILE A 1 87 ? -5.725 5.137 13.000 1.00 98.19 87 ILE A CA 1
ATOM 694 C C . ILE A 1 87 ? -4.749 4.152 13.627 1.00 98.19 87 ILE A C 1
ATOM 696 O O . ILE A 1 87 ? -3.834 4.581 14.322 1.00 98.19 87 ILE A O 1
ATOM 700 N N . GLU A 1 88 ? -4.865 2.861 13.350 1.00 98.06 88 GLU A N 1
ATOM 701 C CA . GLU A 1 88 ? -3.868 1.856 13.711 1.00 98.06 88 GLU A CA 1
ATOM 702 C C . GLU A 1 88 ? -3.209 1.286 12.460 1.00 98.06 88 GLU A C 1
ATOM 704 O O . GLU A 1 88 ? -3.882 0.803 11.553 1.00 98.06 88 GLU A O 1
ATOM 709 N N . VAL A 1 89 ? -1.879 1.366 12.396 1.00 98.56 89 VAL A N 1
ATOM 710 C CA . VAL A 1 89 ? -1.102 0.916 11.236 1.00 98.56 89 VAL A CA 1
ATOM 711 C C . VAL A 1 89 ? -0.387 -0.371 11.611 1.00 98.56 89 VAL A C 1
ATOM 713 O O . VAL A 1 89 ? 0.439 -0.381 12.518 1.00 98.56 89 VAL A O 1
ATOM 716 N N . VAL A 1 90 ? -0.684 -1.448 10.891 1.00 98.62 90 VAL A N 1
ATOM 717 C CA . VAL A 1 90 ? -0.221 -2.797 11.221 1.00 98.62 90 VAL A CA 1
ATOM 718 C C . VAL A 1 90 ? 0.793 -3.270 10.185 1.00 98.62 90 VAL A C 1
ATOM 720 O O . VAL A 1 90 ? 0.478 -3.399 8.997 1.00 98.62 90 VAL A O 1
ATOM 723 N N . ASP A 1 91 ? 2.006 -3.583 10.644 1.00 98.44 91 ASP A N 1
ATOM 724 C CA . ASP A 1 91 ? 2.947 -4.406 9.882 1.00 98.44 91 ASP A CA 1
ATOM 725 C C . ASP A 1 91 ? 2.455 -5.859 9.925 1.00 98.44 91 ASP A C 1
ATOM 727 O O . ASP A 1 91 ? 2.522 -6.519 10.963 1.00 98.44 91 ASP A O 1
ATOM 731 N N . SER A 1 92 ? 1.951 -6.365 8.797 1.00 97.94 92 SER A N 1
ATOM 732 C CA . SER A 1 92 ? 1.434 -7.737 8.724 1.00 97.94 92 SER A CA 1
ATOM 733 C C . SER A 1 92 ? 2.513 -8.813 8.852 1.00 97.94 92 SER A C 1
ATOM 735 O O . SER A 1 92 ? 2.176 -9.984 9.000 1.00 97.94 92 SER A O 1
ATOM 737 N N . GLN A 1 93 ? 3.793 -8.454 8.705 1.00 97.88 93 GLN A N 1
ATOM 738 C CA . GLN A 1 93 ? 4.924 -9.377 8.584 1.00 97.88 93 GLN A CA 1
ATOM 739 C C . GLN A 1 93 ? 4.774 -10.421 7.460 1.00 97.88 93 GLN A C 1
ATOM 741 O O . GLN A 1 93 ? 5.483 -11.426 7.435 1.00 97.88 93 GLN A O 1
ATOM 746 N N . THR A 1 94 ? 3.880 -10.173 6.497 1.00 97.88 94 THR A N 1
ATOM 747 C CA . THR A 1 94 ? 3.595 -11.062 5.363 1.00 97.88 94 THR A CA 1
ATOM 748 C C . THR A 1 94 ? 3.488 -10.276 4.048 1.00 97.88 94 THR A C 1
ATOM 750 O O . THR A 1 94 ? 3.717 -9.062 3.999 1.00 97.88 94 THR A O 1
ATOM 753 N N . VAL A 1 95 ? 3.202 -10.984 2.951 1.00 97.06 95 VAL A N 1
ATOM 754 C CA . VAL A 1 95 ? 3.034 -10.440 1.596 1.00 97.06 95 VAL A CA 1
ATOM 755 C C . VAL A 1 95 ? 1.913 -11.178 0.855 1.00 97.06 95 VAL A C 1
ATOM 757 O O . VAL A 1 95 ? 1.556 -12.299 1.221 1.00 97.06 95 VAL A O 1
ATOM 760 N N . SER A 1 96 ? 1.376 -10.566 -0.205 1.00 95.81 96 SER A N 1
ATOM 761 C CA . SER A 1 96 ? 0.378 -11.172 -1.096 1.00 95.81 96 SER A CA 1
ATOM 762 C C . SER A 1 96 ? -0.906 -11.576 -0.347 1.00 95.81 96 SER A C 1
ATOM 764 O O . SER A 1 96 ? -1.369 -10.853 0.539 1.00 95.81 96 SER A O 1
ATOM 766 N N . ILE A 1 97 ? -1.507 -12.713 -0.697 1.00 97.50 97 ILE A N 1
ATOM 767 C CA . ILE A 1 97 ? -2.812 -13.162 -0.202 1.00 97.50 97 ILE A CA 1
ATOM 768 C C . ILE A 1 97 ? -2.885 -13.304 1.324 1.00 97.50 97 ILE A C 1
ATOM 770 O O . ILE A 1 97 ? -3.958 -13.131 1.892 1.00 97.50 97 ILE A O 1
ATOM 774 N N . ALA A 1 98 ? -1.764 -13.539 2.012 1.00 98.00 98 ALA A N 1
ATOM 775 C CA . ALA A 1 98 ? -1.724 -13.595 3.475 1.00 98.00 98 ALA A CA 1
ATOM 776 C C . ALA A 1 98 ? -2.167 -12.268 4.126 1.00 98.00 98 ALA A C 1
ATOM 778 O O . ALA A 1 98 ? -2.901 -12.271 5.119 1.00 98.00 98 ALA A O 1
ATOM 779 N N . ILE A 1 99 ? -1.816 -11.132 3.509 1.00 97.75 99 ILE A N 1
ATOM 780 C CA . ILE A 1 99 ? -2.319 -9.814 3.918 1.00 97.75 99 ILE A CA 1
ATOM 781 C C . ILE A 1 99 ? -3.829 -9.755 3.680 1.00 97.75 99 ILE A C 1
ATOM 783 O O . ILE A 1 99 ? -4.581 -9.370 4.571 1.00 97.75 99 ILE A O 1
ATOM 787 N N . GLY A 1 100 ? -4.280 -10.175 2.493 1.00 97.31 100 GLY A N 1
ATOM 788 C CA . GLY A 1 100 ? -5.695 -10.169 2.118 1.00 97.31 100 GLY A CA 1
ATOM 789 C C . GLY A 1 100 ? -6.569 -10.986 3.072 1.00 97.31 100 GLY A C 1
ATOM 790 O O . GLY A 1 100 ? -7.618 -10.512 3.500 1.00 97.31 100 GLY A O 1
ATOM 791 N N . LEU A 1 101 ? -6.115 -12.174 3.480 1.00 98.25 101 LEU A N 1
ATOM 792 C CA . LEU A 1 101 ? -6.807 -13.008 4.469 1.00 98.25 101 LEU A CA 1
ATOM 793 C C . LEU A 1 101 ? -6.902 -12.314 5.833 1.00 98.25 101 LEU A C 1
ATOM 795 O O . LEU A 1 101 ? -7.965 -12.334 6.456 1.00 98.25 101 LEU A O 1
ATOM 799 N N . THR A 1 102 ? -5.829 -11.647 6.263 1.00 97.75 102 THR A N 1
ATOM 800 C CA . THR A 1 102 ? -5.818 -10.846 7.498 1.00 97.75 102 THR A CA 1
ATOM 801 C C . THR A 1 102 ? -6.821 -9.689 7.421 1.00 97.75 102 THR A C 1
ATOM 803 O O . THR A 1 102 ? -7.606 -9.496 8.348 1.00 97.75 102 THR A O 1
ATOM 806 N N . VAL A 1 103 ? -6.868 -8.965 6.297 1.00 97.81 103 VAL A N 1
ATOM 807 C CA . VAL A 1 103 ? -7.831 -7.871 6.063 1.00 97.81 103 VAL A CA 1
ATOM 808 C C . VAL A 1 103 ? -9.275 -8.384 6.058 1.00 97.81 103 VAL A C 1
ATOM 810 O O . VAL A 1 103 ? -10.146 -7.774 6.677 1.00 97.81 103 VAL A O 1
ATOM 813 N N . ILE A 1 104 ? -9.542 -9.524 5.412 1.00 98.31 104 ILE A N 1
ATOM 814 C CA . ILE A 1 104 ? -10.870 -10.157 5.412 1.00 98.31 104 ILE A CA 1
ATOM 815 C C . ILE A 1 104 ? -11.300 -10.495 6.841 1.00 98.31 104 ILE A C 1
ATOM 817 O O . ILE A 1 104 ? -12.444 -10.229 7.213 1.00 98.31 104 ILE A O 1
ATOM 821 N N . GLN A 1 105 ? -10.404 -11.063 7.650 1.00 98.06 105 GLN A N 1
ATOM 822 C CA . GLN A 1 105 ? -10.725 -11.410 9.030 1.00 98.06 105 GLN A CA 1
ATOM 823 C C . GLN A 1 105 ? -10.963 -10.167 9.895 1.00 98.06 105 GLN A C 1
ATOM 825 O O . GLN A 1 105 ? -11.958 -10.125 10.618 1.00 98.06 105 GLN A O 1
ATOM 830 N N . ALA A 1 106 ? -10.127 -9.133 9.765 1.00 97.50 106 ALA A N 1
ATOM 831 C CA . ALA A 1 106 ? -10.328 -7.856 10.447 1.00 97.50 106 ALA A CA 1
ATOM 832 C C . ALA A 1 106 ? -11.682 -7.222 10.079 1.00 97.50 106 ALA A C 1
ATOM 834 O O . ALA A 1 106 ? -12.411 -6.765 10.955 1.00 97.50 106 ALA A O 1
ATOM 835 N N . SER A 1 107 ? -12.075 -7.275 8.801 1.00 97.62 107 SER A N 1
ATOM 836 C CA . SER A 1 107 ? -13.382 -6.785 8.346 1.00 97.62 107 SER A CA 1
ATOM 837 C C . SER A 1 107 ? -14.553 -7.569 8.947 1.00 97.62 107 SER A C 1
ATOM 839 O O . SER A 1 107 ? -15.568 -6.975 9.307 1.00 97.62 107 SER A O 1
ATOM 841 N N . LYS A 1 108 ? -14.432 -8.897 9.082 1.00 98.12 108 LYS A N 1
ATOM 842 C CA . LYS A 1 108 ? -15.460 -9.722 9.738 1.00 98.12 108 LYS A CA 1
ATOM 843 C C . LYS A 1 108 ? -15.608 -9.367 11.216 1.00 98.12 108 LYS A C 1
ATOM 845 O O . LYS A 1 108 ? -16.736 -9.233 11.671 1.00 98.12 108 LYS A O 1
ATOM 850 N N . MET A 1 109 ? -14.493 -9.186 11.924 1.00 97.25 109 MET A N 1
ATOM 851 C CA . MET A 1 109 ? -14.490 -8.799 13.339 1.00 97.25 109 MET A CA 1
ATOM 852 C C . MET A 1 109 ? -15.082 -7.400 13.540 1.00 97.25 109 MET A C 1
ATOM 854 O O . MET A 1 109 ? -15.946 -7.215 14.382 1.00 97.25 109 MET A O 1
ATOM 858 N N . ALA A 1 110 ? -14.718 -6.429 12.700 1.00 95.44 110 ALA A N 1
ATOM 859 C CA . ALA A 1 110 ? -15.303 -5.088 12.767 1.00 95.44 110 ALA A CA 1
ATOM 860 C C . ALA A 1 110 ? -16.836 -5.096 12.591 1.00 95.44 110 ALA A C 1
ATOM 862 O O . ALA A 1 110 ? -17.532 -4.270 13.171 1.00 95.44 110 ALA A O 1
ATOM 863 N N . LYS A 1 111 ? -17.378 -6.041 11.809 1.00 95.88 111 LYS A N 1
ATOM 864 C CA . LYS A 1 111 ? -18.828 -6.203 11.613 1.00 95.88 111 LYS A CA 1
ATOM 865 C C . LYS A 1 111 ? -19.535 -6.927 12.761 1.00 95.88 111 LYS A C 1
ATOM 867 O O . LYS A 1 111 ? -20.753 -6.806 12.857 1.00 95.88 111 LYS A O 1
ATOM 872 N N . SER A 1 112 ? -18.826 -7.708 13.578 1.00 96.44 112 SER A N 1
ATOM 873 C CA . SER A 1 112 ? -19.430 -8.461 14.685 1.00 96.44 112 SER A CA 1
ATOM 874 C C . SER A 1 112 ? -19.550 -7.671 15.988 1.00 96.44 112 SER A C 1
ATOM 876 O O . SER A 1 112 ? -20.232 -8.149 16.895 1.00 96.44 112 SER A O 1
ATOM 878 N N . GLY A 1 113 ? -18.916 -6.495 16.072 1.00 86.19 113 GLY A N 1
ATOM 879 C CA . GLY A 1 113 ? -1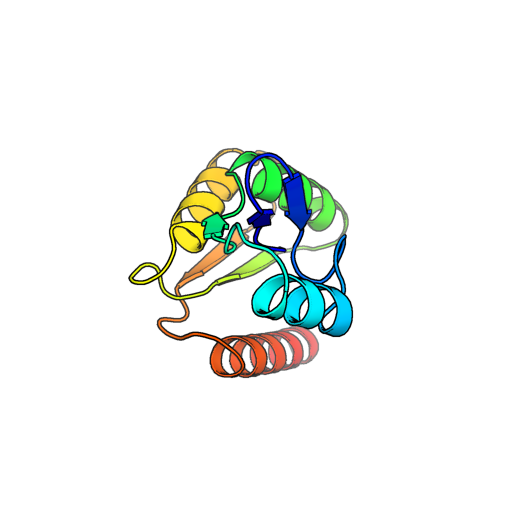8.597 -5.852 17.353 1.00 86.19 113 GLY A CA 1
ATOM 880 C C . GLY A 1 113 ? -17.492 -6.591 18.097 1.00 86.19 113 GLY A C 1
ATOM 881 O O . GLY A 1 113 ? -17.208 -6.160 19.234 1.00 86.19 113 GLY A O 1
#